Protein AF-A0A2M7SQE7-F1 (afdb_monomer)

Radius of gyration: 14.9 Å; Cα contacts (8 Å, |Δi|>4): 11; chains: 1; bounding box: 29×28×30 Å

Foldseek 3Di:
DVCVVCVVVVHDDDDDDDPVPPCPPHPPPDPVSDDPVVVVVVVVVVVVVVVVVVD

Sequence (55 aa):
DDHIPFIQAGIPAVDIIDFDYPYWHTTADTADKVSAGSLQAVGETLLAWISEQER

Mean predicted aligned error: 2.98 Å

Solvent-accessible surface area (backbone atoms only — not comparable to full-atom values): 3709 Å² total; per-residue (Å²): 115,88,57,52,67,39,48,75,72,72,38,92,73,84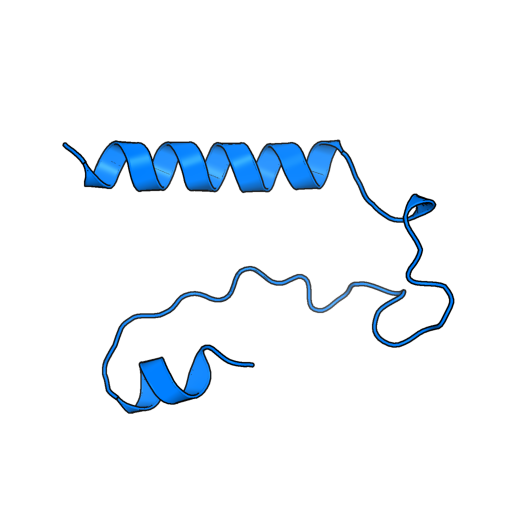,85,92,78,74,92,82,57,88,39,69,100,46,96,72,64,44,79,90,74,62,52,69,68,59,54,48,55,53,50,52,52,50,50,53,55,55,61,58,73,77,109

Structure (mmCIF, N/CA/C/O backbone):
data_AF-A0A2M7SQE7-F1
#
_entry.id   AF-A0A2M7SQE7-F1
#
loop_
_atom_site.group_PDB
_atom_site.id
_atom_site.type_symbol
_atom_site.label_atom_id
_atom_site.label_alt_id
_atom_site.label_comp_id
_atom_site.label_asym_id
_atom_site.label_entity_id
_atom_site.label_seq_id
_atom_site.pdbx_PDB_ins_code
_atom_site.Cartn_x
_atom_site.Cartn_y
_atom_site.Cartn_z
_atom_site.occupancy
_atom_site.B_iso_or_equiv
_atom_site.auth_seq_id
_atom_site.auth_comp_id
_atom_site.auth_asym_id
_atom_site.auth_atom_id
_atom_site.pdbx_PDB_model_num
ATOM 1 N N . ASP A 1 1 ? -0.854 -11.251 4.710 1.00 91.25 1 ASP A N 1
ATOM 2 C CA . ASP A 1 1 ? -0.402 -9.895 5.029 1.00 91.25 1 ASP A CA 1
ATOM 3 C C . ASP A 1 1 ? -0.529 -9.650 6.527 1.00 91.25 1 ASP A C 1
ATOM 5 O O . ASP A 1 1 ? -1.210 -10.418 7.212 1.00 91.25 1 ASP A O 1
ATOM 9 N N . ASP A 1 2 ? 0.125 -8.613 7.024 1.00 96.69 2 ASP A N 1
ATOM 10 C CA . ASP A 1 2 ? 0.289 -8.322 8.447 1.00 96.69 2 ASP A CA 1
ATOM 11 C C . ASP A 1 2 ? -1.033 -7.965 9.141 1.00 96.69 2 ASP A C 1
ATOM 13 O O . ASP A 1 2 ? -1.132 -8.052 10.363 1.00 96.69 2 ASP A O 1
ATOM 17 N N . HIS A 1 3 ? -2.087 -7.640 8.382 1.00 97.19 3 HIS A N 1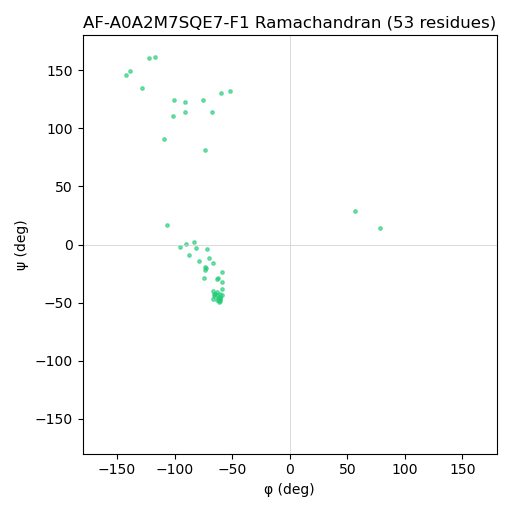
ATOM 18 C CA . HIS A 1 3 ? -3.420 -7.355 8.920 1.00 97.19 3 HIS A CA 1
ATOM 19 C C . HIS A 1 3 ? -4.177 -8.607 9.422 1.00 97.19 3 HIS A C 1
ATOM 21 O O . HIS A 1 3 ? -5.102 -8.489 10.226 1.00 97.19 3 HIS A O 1
ATOM 27 N N . ILE A 1 4 ? -3.810 -9.822 8.988 1.00 98.06 4 ILE A N 1
ATOM 28 C CA . ILE A 1 4 ? -4.574 -11.051 9.287 1.00 98.06 4 ILE A CA 1
ATOM 29 C C . ILE A 1 4 ? -4.659 -11.369 10.795 1.00 98.06 4 ILE A C 1
ATOM 31 O O . ILE A 1 4 ? -5.768 -11.646 11.267 1.00 98.06 4 ILE A O 1
ATOM 35 N N . PRO A 1 5 ? -3.567 -11.305 11.588 1.00 98.19 5 PRO A N 1
ATOM 36 C CA . PRO A 1 5 ? -3.642 -11.524 13.033 1.00 98.19 5 PRO A CA 1
ATOM 37 C C . PRO A 1 5 ? -4.586 -10.552 13.760 1.00 98.19 5 PRO A C 1
ATOM 39 O O . PRO A 1 5 ? -5.230 -10.945 14.731 1.00 98.19 5 PRO A O 1
ATOM 42 N N . PHE A 1 6 ? -4.723 -9.309 13.281 1.00 98.31 6 PHE A N 1
ATOM 43 C CA . PHE A 1 6 ? -5.644 -8.321 13.861 1.00 98.31 6 PHE A CA 1
ATOM 44 C C . PHE A 1 6 ? -7.101 -8.733 13.658 1.00 98.31 6 PHE A C 1
ATOM 46 O O . PHE A 1 6 ? -7.872 -8.766 14.618 1.00 98.31 6 PHE A O 1
ATOM 53 N N . ILE A 1 7 ? -7.451 -9.146 12.436 1.00 98.12 7 ILE A N 1
ATOM 54 C CA . ILE A 1 7 ? -8.792 -9.652 12.117 1.00 98.12 7 ILE A CA 1
ATOM 55 C C . ILE A 1 7 ? -9.122 -10.876 12.982 1.00 98.12 7 ILE A C 1
ATOM 57 O O . ILE A 1 7 ? -10.213 -10.962 13.544 1.00 98.12 7 ILE A O 1
ATOM 61 N N . GLN A 1 8 ? -8.172 -11.802 13.145 1.00 98.19 8 GLN A N 1
ATOM 62 C CA . GLN A 1 8 ? -8.342 -12.992 13.991 1.00 98.19 8 GLN A CA 1
ATOM 63 C C . GLN A 1 8 ? -8.559 -12.648 15.473 1.00 98.19 8 GLN A C 1
ATOM 65 O O . GLN A 1 8 ? -9.25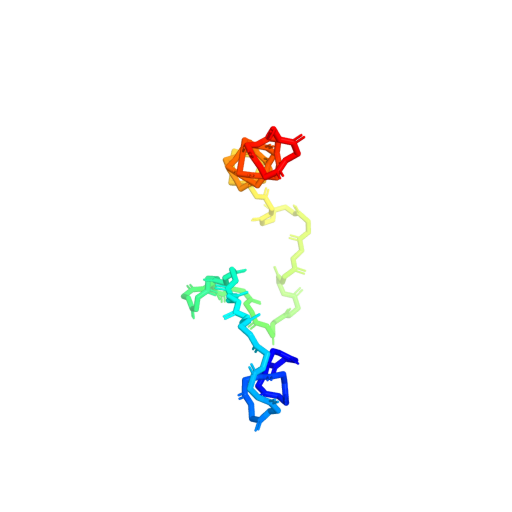6 -13.380 16.173 1.00 98.19 8 GLN A O 1
ATOM 70 N N . ALA A 1 9 ? -8.004 -11.528 15.941 1.00 98.38 9 ALA A N 1
ATOM 71 C CA . ALA A 1 9 ? -8.211 -11.000 17.287 1.00 98.38 9 ALA A CA 1
ATOM 72 C C . ALA A 1 9 ? -9.500 -10.162 17.437 1.00 98.38 9 ALA A C 1
ATOM 74 O O . ALA A 1 9 ? -9.759 -9.633 18.517 1.00 98.38 9 ALA A O 1
ATOM 75 N N . GLY A 1 10 ? -10.312 -10.025 16.382 1.00 98.19 10 GLY A N 1
ATOM 76 C CA . GLY A 1 10 ? -11.535 -9.215 16.389 1.00 98.19 10 GLY A CA 1
ATOM 77 C C . GLY A 1 10 ? -11.294 -7.708 16.249 1.00 98.19 10 GLY A C 1
ATOM 78 O O . GLY A 1 10 ? -12.203 -6.922 16.511 1.00 98.19 10 GLY A O 1
ATOM 79 N N . ILE A 1 11 ? -10.091 -7.295 15.843 1.00 98.31 11 ILE A N 1
ATOM 80 C CA . ILE A 1 11 ? -9.742 -5.895 15.590 1.00 98.31 11 ILE A CA 1
ATOM 81 C C . ILE A 1 11 ? -10.024 -5.592 14.109 1.00 98.31 11 ILE A C 1
ATOM 83 O O . ILE A 1 11 ? -9.458 -6.264 13.242 1.00 98.31 11 ILE A O 1
ATOM 87 N N . PRO A 1 12 ? -10.875 -4.599 13.788 1.00 97.00 12 PRO A N 1
ATOM 88 C CA . PRO A 1 12 ? -11.112 -4.199 12.406 1.00 97.00 12 PRO A CA 1
ATOM 89 C C . PRO A 1 12 ? -9.820 -3.725 11.737 1.00 97.00 12 PRO A C 1
ATOM 91 O O . PRO A 1 12 ? -9.112 -2.875 12.276 1.00 97.00 12 PRO A O 1
ATOM 94 N N . ALA A 1 13 ? -9.537 -4.257 10.552 1.00 97.38 13 ALA A N 1
ATOM 95 C CA . ALA A 1 13 ? -8.400 -3.866 9.731 1.00 97.38 13 ALA A CA 1
ATOM 96 C C . ALA A 1 13 ? -8.821 -3.797 8.259 1.00 97.38 13 ALA A C 1
ATOM 98 O O . ALA A 1 13 ? -9.711 -4.533 7.826 1.00 97.38 13 ALA A O 1
ATOM 99 N N . VAL A 1 14 ? -8.178 -2.909 7.504 1.00 95.00 14 VAL A N 1
ATOM 100 C CA . VAL A 1 14 ? -8.370 -2.731 6.061 1.00 95.00 14 VAL A CA 1
ATOM 101 C C . VAL A 1 14 ? -7.001 -2.778 5.399 1.00 95.00 14 VAL A C 1
ATOM 103 O O . VAL A 1 14 ? -6.062 -2.154 5.888 1.00 95.00 14 VAL A O 1
ATOM 106 N N . ASP A 1 15 ? -6.906 -3.522 4.302 1.00 96.44 15 ASP A N 1
ATOM 107 C CA . ASP A 1 15 ? -5.699 -3.649 3.492 1.00 96.44 15 ASP A CA 1
ATOM 108 C C . ASP A 1 15 ? -5.798 -2.745 2.256 1.00 96.44 15 ASP A C 1
ATOM 110 O O . ASP A 1 15 ? -6.769 -2.835 1.501 1.00 96.44 15 ASP A O 1
ATOM 114 N N . ILE A 1 16 ? -4.825 -1.853 2.065 1.00 96.00 16 ILE A N 1
ATOM 115 C CA . ILE A 1 16 ? -4.759 -0.933 0.920 1.00 96.00 16 ILE A CA 1
ATOM 116 C C . ILE A 1 16 ? -3.617 -1.411 0.032 1.00 96.00 16 ILE A C 1
ATOM 118 O O . ILE A 1 16 ? -2.463 -1.028 0.221 1.00 96.00 16 ILE A O 1
ATOM 122 N N . ILE A 1 17 ? -3.956 -2.272 -0.923 1.00 95.94 17 ILE A N 1
ATOM 123 C CA . ILE A 1 17 ? -2.989 -3.024 -1.719 1.00 95.94 17 ILE A CA 1
ATOM 124 C C . ILE A 1 17 ? -3.452 -3.151 -3.174 1.00 95.94 17 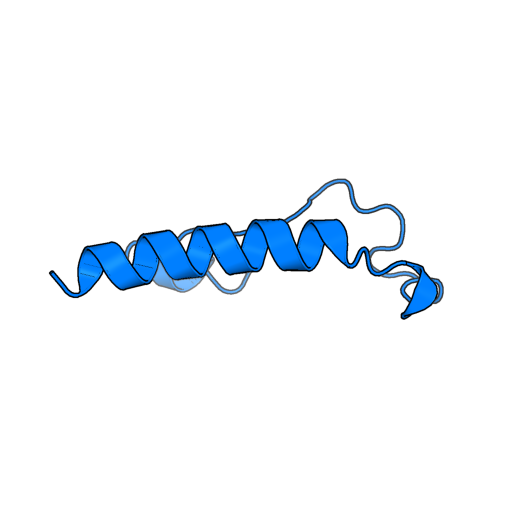ILE A C 1
ATOM 126 O O . ILE A 1 17 ? -4.646 -3.258 -3.456 1.00 95.94 17 ILE A O 1
ATOM 130 N N . ASP A 1 18 ? -2.490 -3.137 -4.097 1.00 95.12 18 ASP A N 1
ATOM 131 C CA . ASP A 1 18 ? -2.690 -3.478 -5.507 1.00 95.12 18 ASP A CA 1
ATOM 132 C C . ASP A 1 18 ? -2.176 -4.904 -5.752 1.00 95.12 18 ASP A C 1
ATOM 134 O O . ASP A 1 18 ? -0.972 -5.160 -5.691 1.00 95.12 18 ASP A O 1
ATOM 138 N N . PHE A 1 19 ? -3.094 -5.840 -6.002 1.00 95.75 19 PHE A N 1
ATOM 139 C CA . PHE A 1 19 ? -2.760 -7.248 -6.236 1.00 95.75 19 PHE A CA 1
ATOM 140 C C . PHE A 1 19 ? -2.245 -7.528 -7.653 1.00 95.75 19 PHE A C 1
ATOM 142 O O . PHE A 1 19 ? -1.667 -8.591 -7.879 1.00 95.75 19 PHE A O 1
ATOM 149 N N . ASP A 1 20 ? -2.413 -6.588 -8.585 1.00 95.56 20 ASP A N 1
ATOM 150 C CA . ASP A 1 20 ? -2.065 -6.759 -9.996 1.00 95.56 20 ASP A CA 1
ATOM 151 C C . ASP A 1 20 ? -0.792 -5.972 -10.382 1.00 95.56 20 ASP A C 1
ATOM 153 O O . ASP A 1 20 ? -0.504 -5.777 -11.568 1.00 95.56 20 ASP A O 1
ATOM 157 N N . TYR A 1 21 ? 0.011 -5.541 -9.396 1.00 96.44 21 TYR A N 1
ATOM 158 C CA . TYR A 1 21 ? 1.256 -4.805 -9.630 1.00 96.44 21 TYR A CA 1
ATOM 159 C C . TYR A 1 21 ? 2.323 -5.690 -10.314 1.00 96.44 21 TYR A C 1
ATOM 161 O O . TYR A 1 21 ? 2.852 -6.627 -9.707 1.00 96.44 21 TYR A O 1
ATOM 169 N N . PRO A 1 22 ? 2.720 -5.391 -11.566 1.00 96.94 22 PRO A N 1
ATOM 170 C CA . PRO A 1 22 ? 3.468 -6.333 -12.403 1.00 96.94 22 PRO A CA 1
ATOM 171 C C . PRO A 1 22 ? 4.932 -6.524 -11.993 1.00 96.94 22 PRO A C 1
ATOM 173 O O . PRO A 1 22 ? 5.558 -7.501 -12.402 1.00 96.94 22 PRO A O 1
ATOM 176 N N . TYR A 1 23 ? 5.500 -5.593 -11.224 1.00 97.75 23 TYR A N 1
ATOM 177 C CA . TYR A 1 23 ? 6.905 -5.646 -10.811 1.00 97.75 23 TYR A CA 1
ATOM 178 C C . TYR A 1 23 ? 7.098 -6.278 -9.428 1.00 97.75 23 TYR A C 1
ATOM 180 O O . TYR A 1 23 ? 8.243 -6.448 -9.003 1.00 97.75 23 TYR A O 1
ATOM 188 N N . TRP A 1 24 ? 6.010 -6.657 -8.746 1.00 97.62 24 TRP A N 1
ATOM 189 C CA . TRP A 1 24 ? 6.044 -7.269 -7.419 1.00 97.62 24 TRP A CA 1
ATOM 190 C C . TRP A 1 24 ? 6.998 -8.469 -7.366 1.00 97.62 24 TRP A C 1
ATOM 192 O O . TRP A 1 24 ? 6.975 -9.344 -8.231 1.00 97.62 24 TRP A O 1
ATOM 202 N N . HIS A 1 25 ? 7.854 -8.503 -6.339 1.00 97.25 25 HIS A N 1
ATOM 203 C CA . HIS A 1 25 ? 8.867 -9.550 -6.134 1.00 97.25 25 HIS A CA 1
ATOM 204 C C . HIS A 1 25 ? 9.851 -9.737 -7.307 1.00 97.25 25 HIS A C 1
ATOM 206 O O . HIS A 1 25 ? 10.418 -10.816 -7.496 1.00 97.25 25 HIS A O 1
ATOM 212 N N . THR A 1 26 ? 10.115 -8.677 -8.074 1.00 98.19 26 THR A N 1
ATOM 213 C CA . THR A 1 26 ? 11.163 -8.663 -9.101 1.00 98.19 26 THR A CA 1
ATOM 214 C C . THR A 1 26 ? 12.236 -7.630 -8.772 1.00 98.19 26 THR A C 1
ATOM 216 O O . THR A 1 26 ? 12.006 -6.673 -8.040 1.00 98.19 26 THR A O 1
ATOM 219 N N . THR A 1 27 ? 13.416 -7.759 -9.378 1.00 98.31 27 THR A N 1
ATOM 220 C CA . THR A 1 27 ? 14.459 -6.721 -9.293 1.00 98.31 27 THR A CA 1
ATOM 221 C C . THR A 1 27 ? 14.128 -5.467 -10.110 1.00 98.31 27 THR A C 1
ATOM 223 O O . THR A 1 27 ? 14.915 -4.527 -10.114 1.00 98.31 27 THR A O 1
ATOM 226 N N . ALA A 1 28 ? 13.013 -5.471 -10.848 1.00 98.25 28 ALA A N 1
ATOM 227 C CA . ALA A 1 28 ? 12.513 -4.324 -11.598 1.00 98.25 28 ALA A CA 1
ATOM 228 C C . ALA A 1 28 ? 11.555 -3.448 -10.771 1.00 98.25 28 ALA A C 1
ATOM 230 O O . ALA A 1 28 ? 11.059 -2.452 -11.295 1.00 98.25 28 ALA A O 1
ATOM 231 N N . ASP A 1 29 ? 11.294 -3.804 -9.507 1.00 97.88 29 ASP A N 1
ATOM 232 C CA . ASP A 1 29 ? 10.579 -2.944 -8.564 1.00 97.88 29 ASP A CA 1
ATOM 233 C C . ASP A 1 29 ? 11.488 -1.796 -8.106 1.00 97.88 29 ASP A C 1
ATOM 235 O O . ASP A 1 29 ? 12.193 -1.858 -7.097 1.00 97.88 29 ASP A O 1
ATOM 239 N N . THR A 1 30 ? 11.560 -0.774 -8.952 1.00 98.06 30 THR A N 1
ATOM 240 C CA . THR A 1 30 ? 12.472 0.361 -8.832 1.00 98.06 30 THR A CA 1
ATOM 241 C C . THR A 1 30 ? 11.698 1.675 -8.780 1.00 98.06 30 THR A C 1
ATOM 243 O O . THR A 1 30 ? 10.541 1.764 -9.188 1.00 98.06 30 THR A O 1
ATOM 246 N N . ALA A 1 31 ? 12.337 2.736 -8.277 1.00 97.25 31 ALA A N 1
ATOM 247 C CA . ALA A 1 31 ? 11.673 4.017 -8.017 1.00 97.25 31 ALA A CA 1
ATOM 248 C C . ALA A 1 31 ? 11.025 4.661 -9.261 1.00 97.25 31 ALA A C 1
ATOM 250 O O . ALA A 1 31 ? 10.081 5.433 -9.128 1.00 97.25 31 ALA A O 1
ATOM 251 N N . ASP A 1 32 ? 11.484 4.335 -10.472 1.00 97.75 32 ASP A N 1
ATOM 252 C CA . ASP A 1 32 ? 10.875 4.797 -11.724 1.00 97.75 32 ASP A CA 1
ATOM 253 C C . ASP A 1 32 ? 9.501 4.165 -12.018 1.00 97.75 32 ASP A C 1
ATOM 255 O O . ASP A 1 32 ? 8.800 4.638 -12.911 1.00 97.75 32 ASP A O 1
ATOM 259 N N . LYS A 1 33 ? 9.096 3.120 -11.282 1.00 97.56 33 LYS A N 1
ATOM 260 C CA . LYS A 1 33 ? 7.751 2.522 -11.357 1.00 97.56 33 LYS A CA 1
ATOM 261 C C . LYS A 1 33 ? 6.745 3.198 -10.426 1.00 97.56 33 LYS A C 1
ATOM 263 O O . LYS A 1 33 ? 5.547 2.941 -10.528 1.00 97.56 33 LYS A O 1
ATOM 268 N N . VAL A 1 34 ? 7.212 4.086 -9.548 1.00 96.31 34 VAL A N 1
ATOM 269 C CA . VAL A 1 34 ? 6.365 4.796 -8.589 1.00 96.31 34 VAL A CA 1
ATOM 270 C C . VAL A 1 34 ? 5.568 5.891 -9.297 1.00 96.31 34 VAL A C 1
ATOM 272 O O . VAL A 1 34 ? 6.120 6.791 -9.928 1.00 96.31 34 VAL A O 1
ATOM 275 N N . SER A 1 35 ? 4.244 5.846 -9.150 1.00 96.81 35 SER A N 1
ATOM 276 C CA . SER A 1 35 ? 3.331 6.864 -9.673 1.00 96.81 35 SER A CA 1
ATOM 277 C C . SER A 1 35 ? 3.078 7.955 -8.633 1.00 96.81 35 SER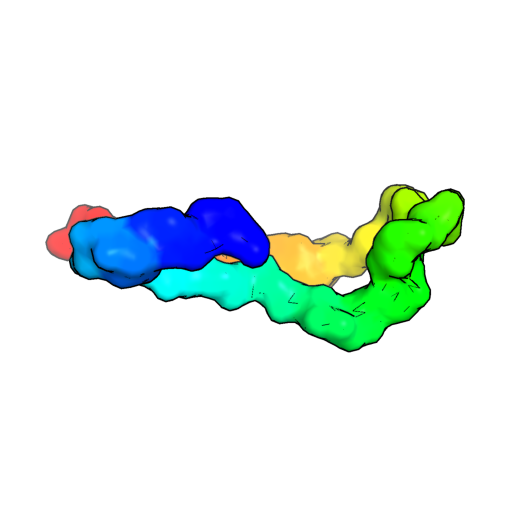 A C 1
ATOM 279 O O . SER A 1 35 ? 2.430 7.716 -7.613 1.00 96.81 35 SER A O 1
ATOM 281 N N . ALA A 1 36 ? 3.527 9.182 -8.917 1.00 97.94 36 ALA A N 1
ATOM 282 C CA . ALA A 1 36 ? 3.239 10.343 -8.070 1.00 97.94 36 ALA A CA 1
ATOM 283 C C . ALA A 1 36 ? 1.726 10.588 -7.917 1.00 97.94 36 ALA A C 1
ATOM 285 O O . ALA A 1 36 ? 1.259 10.908 -6.827 1.00 97.94 36 ALA A O 1
ATOM 286 N N . GLY A 1 37 ? 0.954 10.376 -8.990 1.00 98.38 37 GLY A N 1
ATOM 287 C CA . GLY A 1 37 ? -0.502 10.524 -8.961 1.00 98.38 37 GLY A CA 1
ATOM 288 C C . GLY A 1 37 ? -1.185 9.482 -8.075 1.00 98.38 37 GLY A C 1
ATOM 289 O O . GLY A 1 37 ? -2.092 9.824 -7.321 1.00 98.38 37 GLY A O 1
ATOM 290 N N . SER A 1 38 ? -0.716 8.230 -8.102 1.00 96.94 38 SER A N 1
ATOM 291 C CA . SER A 1 38 ? -1.257 7.177 -7.232 1.00 96.94 38 SER A CA 1
ATOM 292 C C . SER A 1 38 ? -0.957 7.465 -5.760 1.00 96.94 38 SER A C 1
ATOM 294 O O . SER A 1 38 ? -1.848 7.340 -4.924 1.00 96.94 38 SER A O 1
ATOM 296 N N . LEU A 1 39 ? 0.266 7.918 -5.445 1.00 97.44 39 LEU A N 1
ATOM 297 C CA . LEU A 1 39 ? 0.630 8.324 -4.084 1.00 97.44 39 LEU A CA 1
ATOM 298 C C . LEU A 1 39 ? -0.234 9.484 -3.581 1.00 97.44 39 LEU A C 1
ATOM 300 O O . LEU A 1 39 ? -0.695 9.448 -2.442 1.00 97.44 39 LEU A O 1
ATOM 304 N N . GLN A 1 40 ? -0.482 10.488 -4.426 1.00 98.56 40 GLN A N 1
ATOM 305 C CA . GLN A 1 40 ? -1.348 11.610 -4.073 1.00 98.56 40 GLN A CA 1
ATOM 306 C C . GLN A 1 40 ? -2.785 11.147 -3.811 1.00 98.56 40 GLN A C 1
ATOM 308 O O . GLN A 1 40 ? -3.342 11.492 -2.775 1.00 98.56 40 GLN A O 1
ATOM 313 N N . ALA A 1 41 ? -3.362 10.322 -4.690 1.00 98.31 41 ALA A N 1
ATOM 314 C CA . ALA A 1 41 ? -4.735 9.841 -4.536 1.00 98.31 41 ALA A CA 1
ATOM 315 C C . ALA A 1 41 ? -4.939 9.044 -3.234 1.00 98.31 41 ALA A C 1
ATOM 317 O O . ALA A 1 41 ? -5.907 9.279 -2.505 1.00 98.31 41 ALA A O 1
ATOM 318 N N . VAL A 1 42 ? -4.014 8.132 -2.907 1.00 97.94 42 VAL A N 1
ATOM 319 C CA . VAL A 1 42 ? -4.060 7.369 -1.646 1.00 97.94 42 VAL A CA 1
ATOM 320 C C . VAL A 1 42 ? -3.860 8.297 -0.446 1.00 97.94 42 VAL A C 1
ATOM 322 O O . VAL A 1 42 ? -4.615 8.216 0.522 1.00 97.94 42 VAL A O 1
ATOM 325 N N . GLY A 1 43 ? -2.888 9.212 -0.519 1.00 98.19 43 GLY A N 1
ATOM 326 C CA . GLY A 1 43 ? -2.597 1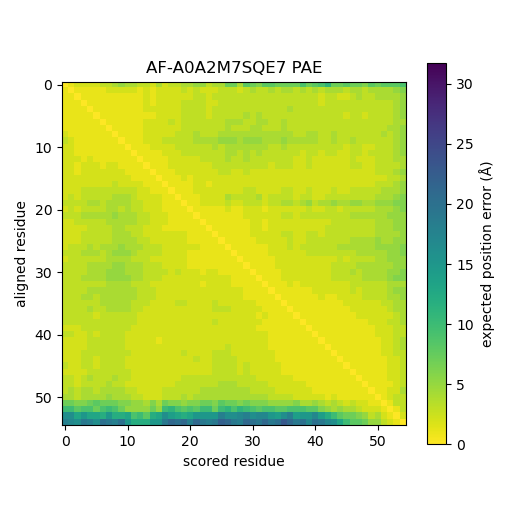0.167 0.550 1.00 98.19 43 GLY A CA 1
ATOM 327 C C . GLY A 1 43 ? -3.773 11.092 0.866 1.00 98.19 43 GLY A C 1
ATOM 328 O O . GLY A 1 43 ? -4.139 11.231 2.030 1.00 98.19 43 GLY A O 1
ATOM 329 N N . GLU A 1 44 ? -4.405 11.679 -0.151 1.00 98.38 44 GLU A N 1
ATOM 330 C CA . GLU A 1 44 ? -5.584 12.541 0.006 1.00 98.38 44 GLU A CA 1
ATOM 331 C C . GLU A 1 44 ? -6.778 11.771 0.580 1.00 98.38 44 GLU A C 1
ATOM 333 O O . GLU A 1 44 ? -7.456 12.273 1.476 1.00 98.38 44 GLU A O 1
ATOM 338 N N . THR A 1 45 ? -7.000 10.534 0.123 1.00 97.38 45 THR A N 1
ATOM 339 C CA . THR A 1 45 ? -8.080 9.671 0.628 1.00 97.38 45 THR A CA 1
ATOM 340 C C . THR A 1 45 ? -7.906 9.375 2.117 1.00 97.38 45 THR A C 1
ATOM 342 O O . THR A 1 45 ? -8.838 9.551 2.902 1.00 97.38 45 THR A O 1
ATOM 345 N N . LEU A 1 46 ? -6.702 8.959 2.521 1.00 97.38 46 LEU A N 1
ATOM 346 C CA . LEU A 1 46 ? -6.394 8.668 3.921 1.00 97.38 46 LEU A CA 1
ATOM 347 C C . LEU A 1 46 ? -6.464 9.922 4.787 1.00 97.38 46 LEU A C 1
ATOM 349 O O . LEU A 1 46 ? -7.027 9.879 5.879 1.00 97.38 46 LEU A O 1
ATOM 353 N N . LEU A 1 47 ? -5.933 11.044 4.294 1.00 97.88 47 LEU A N 1
ATOM 354 C CA . LEU A 1 47 ? -5.973 12.311 5.013 1.00 97.88 47 LEU A CA 1
ATOM 355 C C . LEU A 1 47 ? -7.415 12.758 5.262 1.00 97.88 47 LEU A C 1
ATOM 357 O O . LEU A 1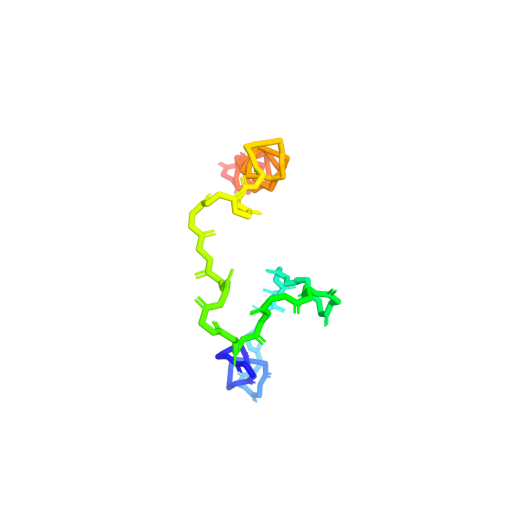 47 ? -7.738 13.137 6.386 1.00 97.88 47 LEU A O 1
ATOM 361 N N . ALA A 1 48 ? -8.280 12.686 4.248 1.00 97.38 48 ALA A N 1
ATOM 362 C CA . ALA A 1 48 ? -9.692 13.019 4.394 1.00 97.38 48 ALA A CA 1
ATOM 363 C C . ALA A 1 48 ? -10.377 1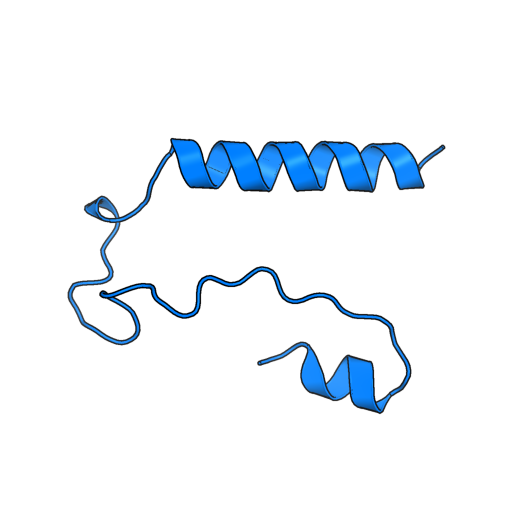2.109 5.424 1.00 97.38 48 ALA A C 1
ATOM 365 O O . ALA A 1 48 ? -11.010 12.610 6.352 1.00 97.38 48 ALA A O 1
ATOM 366 N N . TRP A 1 49 ? -10.182 10.790 5.318 1.00 96.00 49 TRP A N 1
ATOM 367 C CA . TRP A 1 49 ? -10.800 9.820 6.224 1.00 96.00 49 TRP A CA 1
ATOM 368 C C . TRP A 1 49 ? -10.371 10.016 7.684 1.00 96.00 49 TRP A C 1
ATOM 370 O O . TRP A 1 49 ? -11.230 10.085 8.560 1.00 96.00 49 TRP A O 1
ATOM 380 N N . ILE A 1 50 ? -9.066 10.160 7.955 1.00 96.31 50 ILE A N 1
ATOM 381 C CA . ILE A 1 50 ? -8.545 10.383 9.317 1.00 96.31 50 ILE A CA 1
ATOM 382 C C . ILE A 1 50 ? -9.068 11.710 9.877 1.00 96.31 50 ILE A C 1
ATOM 384 O O . ILE A 1 50 ? -9.518 11.755 11.019 1.00 96.31 50 ILE A O 1
ATOM 388 N N . SER A 1 51 ? -9.071 12.771 9.063 1.00 96.75 51 SER A N 1
ATOM 389 C CA . SER A 1 51 ? -9.558 14.094 9.480 1.00 96.75 51 SER A CA 1
ATOM 390 C C . SER A 1 51 ? -11.046 14.087 9.851 1.00 96.75 51 SER A C 1
ATOM 392 O O . SER A 1 51 ? -11.481 14.887 10.677 1.00 96.75 51 SER A O 1
ATOM 394 N N . GLU A 1 52 ? -11.844 13.199 9.253 1.00 95.06 52 GLU A N 1
ATOM 395 C CA . GLU A 1 52 ? -13.247 13.002 9.630 1.00 95.06 52 GLU A CA 1
ATOM 396 C C . GLU A 1 52 ? -13.414 12.240 10.951 1.00 95.06 52 GLU A C 1
ATOM 398 O O . GLU A 1 52 ? -1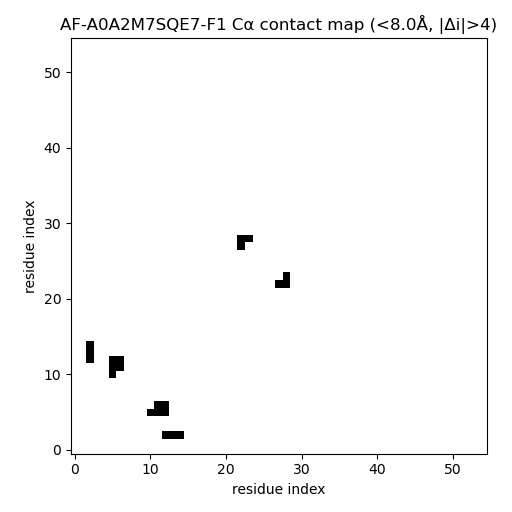4.391 12.492 11.650 1.00 95.06 52 GLU A O 1
ATOM 403 N N . GLN A 1 53 ? -12.481 11.353 11.322 1.00 86.00 53 GLN A N 1
ATOM 404 C CA . GLN A 1 53 ? -12.545 10.609 12.592 1.00 86.00 53 GLN A CA 1
ATOM 405 C C . GLN A 1 53 ? -12.212 11.474 13.819 1.00 86.00 53 GLN A C 1
ATOM 407 O O . GLN A 1 53 ? -12.580 11.117 14.935 1.00 86.00 53 GLN A O 1
ATOM 412 N N . GLU A 1 54 ? -11.500 12.589 13.636 1.00 75.25 54 GLU A N 1
ATOM 413 C CA . GLU A 1 54 ? -11.145 13.521 14.719 1.00 75.25 54 GLU A CA 1
ATOM 414 C C . GLU A 1 54 ? -12.277 14.503 15.086 1.00 75.25 54 GLU A C 1
ATOM 416 O O . GLU A 1 54 ? -12.115 15.306 16.010 1.00 75.25 54 GLU A O 1
ATOM 421 N N . ARG A 1 55 ? -13.409 14.469 14.371 1.00 58.09 55 ARG A N 1
ATOM 422 C CA . ARG A 1 55 ? -14.586 15.320 14.620 1.00 58.09 55 ARG A CA 1
ATOM 423 C C . ARG A 1 55 ? -15.610 14.624 15.508 1.00 58.09 55 ARG A C 1
ATOM 425 O O . ARG A 1 55 ? -16.164 15.332 16.380 1.00 58.09 55 ARG A O 1
#

pLDDT: mean 95.87, std 6.21, range [58.09, 98.56]

Secondary structure (DSSP, 8-state):
-TTHHHHHTT--------TT-TTTTSTT--GGG--HHHHHHHHHHHHHHHHHHT-